Protein AF-A0A851EIJ2-F1 (afdb_monomer)

Structure (mmCIF, N/CA/C/O backbone):
data_AF-A0A851EIJ2-F1
#
_entry.id   AF-A0A851EIJ2-F1
#
loop_
_atom_site.group_PDB
_atom_site.id
_atom_site.type_symbol
_atom_site.label_atom_id
_atom_site.label_alt_id
_atom_site.label_comp_id
_atom_site.label_asym_id
_atom_site.label_entity_id
_atom_site.label_seq_id
_atom_site.pdbx_PDB_ins_code
_atom_site.Cartn_x
_atom_site.Cartn_y
_atom_site.Cartn_z
_atom_site.occupancy
_atom_site.B_iso_or_equiv
_atom_site.auth_seq_id
_atom_site.auth_comp_id
_atom_site.auth_asym_id
_atom_site.auth_atom_id
_atom_site.pdbx_PDB_model_num
ATOM 1 N N . LEU A 1 1 ? 3.611 -2.798 -28.257 1.00 81.00 1 LEU A N 1
ATOM 2 C CA . LEU A 1 1 ? 3.705 -3.710 -27.090 1.00 81.00 1 LEU A CA 1
ATOM 3 C C . LEU A 1 1 ? 4.682 -3.189 -26.036 1.00 81.00 1 LEU A C 1
ATOM 5 O O . LEU A 1 1 ? 4.255 -2.976 -24.913 1.00 81.00 1 LEU A O 1
ATOM 9 N N . VAL A 1 2 ? 5.937 -2.889 -26.395 1.00 91.25 2 VAL A N 1
ATOM 10 C CA . VAL A 1 2 ? 6.963 -2.360 -25.466 1.00 91.25 2 VAL A CA 1
ATOM 11 C C . VAL A 1 2 ? 6.503 -1.116 -24.692 1.00 91.25 2 VAL A C 1
ATOM 13 O O . VAL A 1 2 ? 6.676 -1.061 -23.483 1.00 91.25 2 VAL A O 1
ATOM 16 N N . PHE A 1 3 ? 5.839 -0.161 -25.356 1.00 91.25 3 PHE A N 1
ATOM 17 C CA . PHE A 1 3 ? 5.283 1.026 -24.691 1.00 91.25 3 PHE A CA 1
ATOM 18 C C . PHE A 1 3 ? 4.251 0.676 -23.605 1.00 91.25 3 PHE A C 1
ATOM 20 O O . PHE A 1 3 ? 4.322 1.199 -22.498 1.00 91.25 3 PHE A O 1
ATOM 27 N N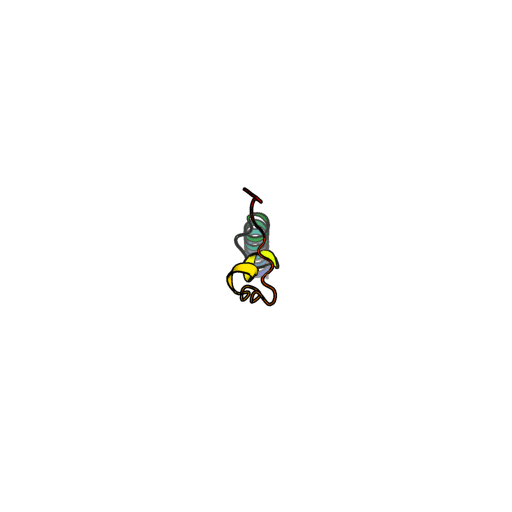 . LEU A 1 4 ? 3.320 -0.237 -23.896 1.00 93.81 4 LEU A N 1
ATOM 28 C CA . LEU A 1 4 ? 2.295 -0.657 -22.933 1.00 93.81 4 LEU A CA 1
ATOM 29 C C . LEU A 1 4 ? 2.918 -1.392 -21.743 1.00 93.81 4 LEU A C 1
ATOM 31 O O . LEU A 1 4 ? 2.556 -1.126 -20.602 1.00 93.81 4 LEU A O 1
ATOM 35 N N . VAL A 1 5 ? 3.893 -2.267 -22.003 1.00 95.62 5 VAL A N 1
ATOM 36 C CA . VAL A 1 5 ? 4.597 -3.014 -20.953 1.00 95.62 5 VAL A CA 1
ATOM 37 C C . VAL A 1 5 ? 5.435 -2.081 -20.080 1.00 95.62 5 VAL A C 1
ATOM 39 O O . VAL A 1 5 ? 5.359 -2.173 -18.861 1.00 95.62 5 VAL A O 1
ATOM 42 N N . GLY A 1 6 ? 6.179 -1.145 -20.672 1.00 94.81 6 GLY A N 1
ATOM 43 C CA . GLY A 1 6 ? 6.985 -0.177 -19.925 1.00 94.81 6 GLY A CA 1
ATOM 44 C C . GLY A 1 6 ? 6.140 0.717 -19.014 1.00 94.81 6 GLY A C 1
ATOM 45 O O . GLY A 1 6 ? 6.446 0.849 -17.832 1.00 94.81 6 GLY A O 1
ATOM 46 N N . ASN A 1 7 ? 5.036 1.268 -19.530 1.00 94.88 7 ASN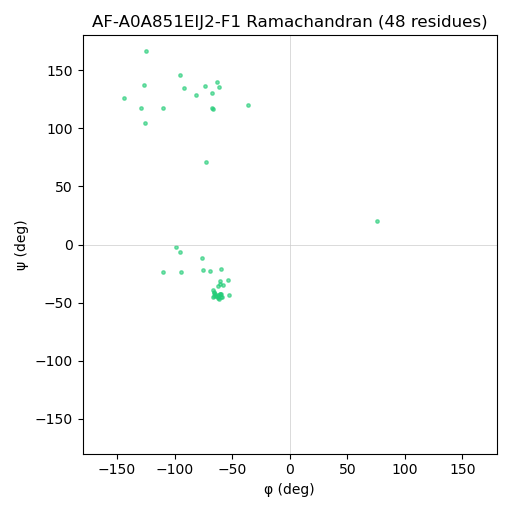 A N 1
ATOM 47 C CA . ASN A 1 7 ? 4.116 2.075 -18.723 1.00 94.88 7 ASN A CA 1
ATOM 48 C C . ASN A 1 7 ? 3.411 1.241 -17.643 1.00 94.88 7 ASN A C 1
ATOM 50 O O . ASN A 1 7 ? 3.290 1.694 -16.507 1.00 94.88 7 ASN A O 1
ATOM 54 N N . GLY A 1 8 ? 2.994 0.013 -17.965 1.00 96.06 8 GLY A N 1
ATOM 55 C CA . GLY A 1 8 ? 2.382 -0.904 -17.002 1.00 96.06 8 GLY A CA 1
ATOM 56 C C . GLY A 1 8 ? 3.328 -1.272 -15.856 1.00 96.06 8 GLY A C 1
ATOM 57 O O . GLY A 1 8 ? 2.931 -1.226 -14.694 1.00 96.06 8 GLY A O 1
ATOM 58 N N . LEU A 1 9 ? 4.596 -1.562 -16.163 1.00 95.94 9 LEU A N 1
ATOM 59 C CA . LEU A 1 9 ? 5.627 -1.817 -15.155 1.00 95.94 9 LEU A CA 1
ATOM 60 C C . LEU A 1 9 ? 5.914 -0.573 -14.308 1.00 95.94 9 LEU A C 1
ATOM 62 O O . LEU A 1 9 ? 6.012 -0.681 -13.089 1.00 95.94 9 LEU A O 1
ATOM 66 N N . GLY A 1 10 ? 5.998 0.610 -14.923 1.00 95.69 10 GLY A N 1
ATOM 67 C CA . GLY A 1 10 ? 6.170 1.872 -14.200 1.00 95.69 10 GLY A CA 1
ATOM 68 C C . GLY A 1 10 ? 5.032 2.138 -13.211 1.00 95.69 10 GLY A C 1
ATOM 69 O O . GLY A 1 10 ? 5.284 2.451 -12.047 1.00 95.69 10 GLY A O 1
ATOM 70 N N . LEU A 1 11 ? 3.785 1.930 -13.643 1.00 95.00 11 LEU A N 1
ATOM 71 C CA . LEU A 1 11 ? 2.608 2.044 -12.784 1.00 95.00 11 LEU A CA 1
ATOM 72 C C . LEU A 1 11 ? 2.639 1.022 -11.639 1.00 95.00 11 LEU A C 1
ATOM 74 O O . LEU A 1 11 ? 2.407 1.386 -10.488 1.00 95.00 11 LEU A O 1
ATOM 78 N N . ALA A 1 12 ? 2.973 -0.238 -11.928 1.00 94.62 12 ALA A N 1
ATOM 79 C CA . ALA A 1 12 ? 3.071 -1.286 -10.915 1.00 94.62 12 ALA A CA 1
ATOM 80 C C . ALA A 1 12 ? 4.133 -0.962 -9.848 1.00 94.62 12 ALA A C 1
ATOM 82 O O . ALA A 1 12 ? 3.883 -1.122 -8.653 1.00 94.62 12 ALA A O 1
ATOM 83 N N . LEU A 1 13 ? 5.296 -0.449 -10.259 1.00 94.50 13 LEU A N 1
ATOM 84 C CA . LEU A 1 13 ? 6.362 -0.038 -9.341 1.00 94.50 13 LEU A CA 1
ATOM 85 C C . LEU A 1 13 ? 5.960 1.170 -8.485 1.00 94.50 13 LEU A C 1
ATOM 87 O O . LEU A 1 13 ? 6.264 1.199 -7.290 1.00 94.50 13 LEU A O 1
ATOM 91 N N . ALA A 1 14 ? 5.257 2.144 -9.066 1.00 93.12 14 ALA A N 1
ATOM 92 C CA . ALA A 1 14 ? 4.724 3.284 -8.324 1.00 93.12 14 ALA A CA 1
ATOM 93 C C . ALA A 1 14 ? 3.711 2.834 -7.257 1.00 93.12 14 ALA A C 1
ATOM 95 O O . ALA A 1 14 ? 3.831 3.220 -6.095 1.00 93.12 14 ALA A O 1
ATOM 96 N N . LEU A 1 15 ? 2.777 1.945 -7.614 1.00 93.00 15 LEU A N 1
ATOM 97 C CA . LEU A 1 15 ? 1.809 1.368 -6.675 1.00 93.00 15 LEU A CA 1
ATOM 98 C C . LEU A 1 15 ? 2.496 0.584 -5.551 1.00 93.00 15 LEU A C 1
ATOM 100 O O . LEU A 1 15 ? 2.144 0.754 -4.384 1.00 93.00 15 LEU A O 1
ATOM 104 N N . TYR A 1 16 ? 3.520 -0.210 -5.875 1.00 92.50 16 TYR A N 1
ATOM 105 C CA . TYR A 1 16 ? 4.307 -0.938 -4.878 1.00 92.50 16 TYR A CA 1
ATOM 106 C C . TYR A 1 16 ? 4.986 0.006 -3.873 1.00 92.50 16 TYR A C 1
ATOM 108 O O . TYR A 1 16 ? 4.962 -0.238 -2.665 1.00 92.50 16 TYR A O 1
ATOM 116 N N . LYS A 1 17 ? 5.553 1.123 -4.343 1.00 91.69 17 LYS A N 1
ATOM 117 C CA . LYS A 1 17 ? 6.143 2.147 -3.467 1.00 91.69 17 LYS A CA 1
ATOM 118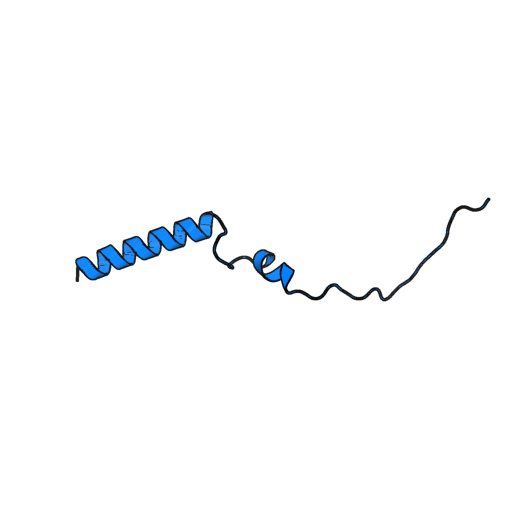 C C . LYS A 1 17 ? 5.095 2.801 -2.570 1.00 91.69 17 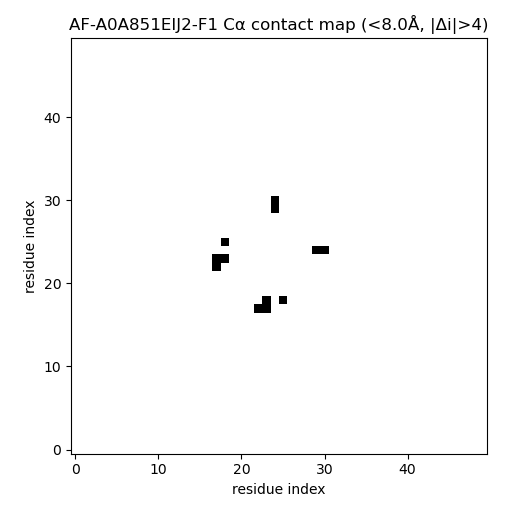LYS A C 1
ATOM 120 O O . LYS A 1 17 ? 5.336 2.924 -1.370 1.00 91.69 17 LYS A O 1
ATOM 125 N N . CYS A 1 18 ? 3.933 3.158 -3.112 1.00 91.88 18 CYS A N 1
ATOM 126 C CA . CYS A 1 18 ? 2.844 3.715 -2.313 1.00 91.88 18 CYS A CA 1
ATOM 127 C C . CYS A 1 18 ? 2.343 2.717 -1.253 1.00 91.88 18 CYS A C 1
ATOM 129 O O . CYS A 1 18 ? 2.041 3.114 -0.127 1.00 91.88 18 CYS A O 1
ATOM 131 N N . GLN A 1 19 ? 2.316 1.418 -1.570 1.00 88.56 19 GLN A N 1
ATOM 132 C CA . GLN A 1 19 ? 1.949 0.368 -0.617 1.00 88.56 19 GLN A CA 1
ATOM 133 C C . GLN A 1 19 ? 2.978 0.266 0.516 1.00 88.56 19 GLN A C 1
ATOM 135 O O . GLN A 1 19 ? 2.601 0.213 1.687 1.00 88.56 19 GLN A O 1
ATOM 140 N N . ALA A 1 20 ? 4.274 0.295 0.187 1.00 86.50 20 ALA A N 1
ATOM 141 C CA . ALA A 1 20 ? 5.352 0.271 1.176 1.00 86.50 20 ALA A CA 1
ATOM 142 C C . ALA A 1 20 ? 5.301 1.479 2.131 1.00 86.50 20 ALA A C 1
ATOM 144 O O . ALA A 1 20 ? 5.589 1.336 3.317 1.00 86.50 20 ALA A O 1
ATOM 145 N N . MET A 1 21 ? 4.878 2.647 1.637 1.00 89.00 21 MET A N 1
ATOM 146 C CA . MET A 1 21 ? 4.655 3.851 2.449 1.00 89.00 21 MET A CA 1
ATOM 147 C C . MET A 1 21 ? 3.360 3.804 3.279 1.00 89.00 21 MET A C 1
ATOM 149 O O . MET A 1 21 ? 3.177 4.646 4.150 1.00 89.00 21 MET A O 1
ATOM 153 N N . GLY A 1 22 ? 2.464 2.839 3.038 1.00 86.44 22 GLY A N 1
ATOM 154 C CA . GLY A 1 22 ? 1.176 2.740 3.736 1.00 86.44 22 GLY A CA 1
ATOM 155 C C . GLY A 1 22 ? 0.121 3.745 3.274 1.00 86.44 22 GLY A C 1
ATOM 156 O O . GLY A 1 22 ? -0.830 3.994 3.999 1.00 86.44 22 GLY A O 1
ATOM 157 N N . LEU A 1 23 ? 0.273 4.315 2.075 1.00 84.06 23 LEU A N 1
ATOM 158 C CA . LEU A 1 23 ? -0.711 5.233 1.486 1.00 84.06 23 LEU A CA 1
ATOM 159 C C . LEU A 1 23 ? -1.949 4.500 0.951 1.00 84.06 23 LEU A C 1
ATOM 161 O O . LEU A 1 23 ? -2.996 5.115 0.767 1.00 84.06 23 LEU A O 1
ATOM 165 N N . LEU A 1 24 ? -1.821 3.203 0.651 1.00 87.06 24 LEU A N 1
ATOM 166 C CA . LEU A 1 24 ? -2.928 2.393 0.150 1.00 87.06 24 LEU A CA 1
ATOM 167 C C . LEU A 1 24 ? -3.660 1.719 1.318 1.00 87.06 24 LEU A C 1
ATOM 169 O O . LEU A 1 24 ? -2.977 1.096 2.138 1.00 87.06 24 LEU A O 1
ATOM 173 N N . PRO A 1 25 ? -5.010 1.741 1.332 1.00 81.88 25 PRO A N 1
ATOM 174 C CA . PRO A 1 25 ? -5.842 1.122 2.366 1.00 81.88 25 PRO A CA 1
ATOM 175 C C . PRO A 1 25 ? -5.835 -0.409 2.230 1.00 81.88 25 PRO A C 1
ATOM 177 O O . PRO A 1 25 ? -6.794 -1.035 1.779 1.00 81.88 25 PRO A O 1
ATOM 180 N N . THR A 1 26 ? -4.702 -1.020 2.554 1.00 84.75 26 THR A N 1
ATOM 181 C CA . THR A 1 26 ? -4.408 -2.448 2.340 1.00 84.75 26 THR A CA 1
ATOM 182 C C . THR A 1 26 ? -4.352 -3.220 3.643 1.00 84.75 26 THR A C 1
ATOM 184 O O . THR A 1 26 ? -4.554 -4.434 3.647 1.00 84.75 26 THR A O 1
ATOM 187 N N . ARG A 1 27 ? -4.082 -2.542 4.761 1.00 82.69 27 ARG A N 1
ATOM 188 C CA . ARG A 1 27 ? -3.959 -3.182 6.065 1.00 82.69 27 ARG A CA 1
ATOM 189 C C . ARG A 1 27 ? -5.292 -3.111 6.804 1.00 82.69 27 ARG A C 1
ATOM 191 O O . ARG A 1 27 ? -5.974 -2.094 6.723 1.00 82.69 27 ARG A O 1
ATOM 198 N N . PRO A 1 28 ? -5.643 -4.131 7.606 1.00 81.81 28 PRO A N 1
ATOM 199 C CA . PRO A 1 28 ? -6.820 -4.081 8.475 1.00 81.81 28 PRO A CA 1
ATOM 200 C C . PRO A 1 28 ? -6.847 -2.852 9.398 1.00 81.81 28 PRO A C 1
ATOM 202 O O . PRO A 1 28 ? -7.919 -2.340 9.705 1.00 81.81 28 PRO A O 1
ATOM 205 N N . SER A 1 29 ? -5.671 -2.344 9.791 1.00 85.00 29 SER A N 1
ATOM 206 C CA . SER A 1 29 ? -5.521 -1.099 10.554 1.00 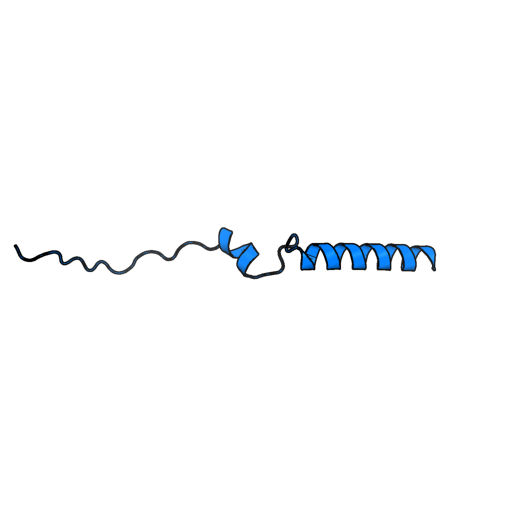85.00 29 SER A CA 1
ATOM 207 C C . SER A 1 29 ? -6.121 0.118 9.856 1.00 85.00 29 SER A C 1
ATOM 209 O O . SER A 1 29 ? -6.668 0.988 10.526 1.00 85.00 29 SER A O 1
ATOM 211 N N . ASP A 1 30 ? -6.053 0.172 8.526 1.00 87.62 30 ASP A N 1
ATOM 212 C CA . ASP A 1 30 ? -6.507 1.318 7.731 1.00 87.62 30 ASP A CA 1
ATOM 213 C C . ASP A 1 30 ? -8.041 1.434 7.773 1.00 87.62 30 ASP A C 1
ATOM 215 O O . ASP A 1 30 ? -8.603 2.515 7.608 1.00 87.62 30 ASP A O 1
ATOM 219 N N . TRP A 1 31 ? -8.721 0.323 8.073 1.00 87.50 31 TRP A N 1
ATOM 220 C CA . TRP A 1 31 ? -10.174 0.226 8.194 1.00 87.50 31 TRP A CA 1
ATOM 221 C C . TRP A 1 31 ? -10.676 0.369 9.632 1.00 87.50 31 TRP A C 1
ATOM 223 O O . TRP A 1 31 ? -11.884 0.459 9.850 1.00 87.50 31 TRP A O 1
ATOM 233 N N . LEU A 1 32 ? -9.773 0.422 10.619 1.00 86.88 32 LEU A N 1
ATOM 234 C CA . LEU A 1 32 ? -10.136 0.508 12.036 1.00 86.88 32 LEU A CA 1
ATOM 235 C C . LEU A 1 32 ? -10.952 1.770 12.346 1.00 86.88 32 LEU A C 1
ATOM 237 O O . LEU A 1 32 ? -11.838 1.729 13.193 1.00 86.88 32 LEU A O 1
ATOM 241 N N . ALA A 1 33 ? -10.710 2.865 11.618 1.00 85.81 33 ALA A N 1
ATOM 242 C CA . ALA A 1 33 ? -11.471 4.109 11.745 1.00 85.81 33 ALA A CA 1
ATOM 243 C C . ALA A 1 33 ? -12.976 3.944 11.451 1.00 85.81 33 ALA A C 1
ATOM 245 O O . ALA A 1 33 ? -13.775 4.767 11.890 1.00 85.81 33 ALA A O 1
ATOM 246 N N . PHE A 1 34 ? -13.368 2.888 10.733 1.00 88.19 34 PHE A N 1
ATOM 247 C CA . PHE A 1 34 ? -14.763 2.593 10.399 1.00 88.19 34 PHE A CA 1
ATOM 248 C C . PHE A 1 34 ? -15.400 1.547 11.321 1.00 88.19 34 PHE A C 1
ATOM 250 O O . PHE A 1 34 ? -16.582 1.237 11.173 1.00 88.19 34 PHE A O 1
ATOM 257 N N . VAL A 1 35 ? -14.648 0.991 12.274 1.00 88.88 35 VAL A N 1
ATOM 258 C CA . VAL A 1 35 ? -15.168 -0.001 13.217 1.00 88.88 35 VAL A CA 1
ATOM 259 C C . VAL A 1 35 ? -15.908 0.711 14.346 1.00 88.88 35 VAL A C 1
ATOM 261 O O . VAL A 1 35 ? -15.383 1.623 14.983 1.00 88.88 35 VAL A O 1
ATOM 264 N N . THR A 1 36 ? -17.141 0.285 14.619 1.00 90.12 36 THR A N 1
ATOM 265 C CA . THR A 1 36 ? -17.924 0.815 15.739 1.00 90.12 36 THR A CA 1
ATOM 266 C C . THR A 1 36 ? -17.289 0.392 17.068 1.00 90.12 36 THR A C 1
ATOM 268 O O . THR A 1 36 ? -17.010 -0.797 17.247 1.00 90.12 36 THR A O 1
ATOM 271 N N . PRO A 1 37 ? -17.066 1.319 18.021 1.00 87.69 37 PRO A N 1
ATOM 272 C CA . PRO A 1 37 ? -16.516 0.955 19.318 1.00 87.69 37 PRO A CA 1
ATOM 273 C C . PRO A 1 37 ? -17.477 0.015 20.063 1.00 87.69 37 PRO A C 1
ATOM 275 O O . PRO A 1 37 ? -18.697 0.229 20.028 1.00 87.69 37 PRO A O 1
ATOM 278 N N . PRO A 1 38 ? -16.956 -1.013 20.759 1.00 88.44 38 PRO A N 1
ATOM 279 C CA . PRO A 1 38 ? -17.792 -1.923 21.527 1.00 88.44 38 PRO A CA 1
ATOM 280 C C . PRO A 1 38 ? -18.537 -1.157 22.623 1.00 88.44 38 PRO A C 1
ATOM 282 O O . PRO A 1 38 ? -17.967 -0.319 23.324 1.00 88.44 38 PRO A O 1
ATOM 285 N N . GLN A 1 39 ? -19.82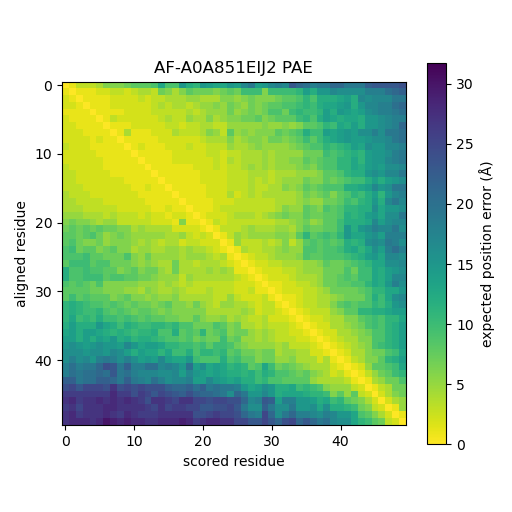9 -1.448 22.771 1.00 89.25 39 GLN A N 1
ATOM 286 C CA . GLN A 1 39 ? -20.639 -0.877 23.841 1.00 89.25 39 GLN A CA 1
ATOM 287 C C . GLN A 1 39 ? -20.265 -1.527 25.176 1.00 89.25 39 GLN A C 1
ATOM 289 O O . GLN A 1 39 ? -20.105 -2.746 25.270 1.00 89.25 39 GLN A O 1
ATOM 294 N N . ARG A 1 40 ? -20.127 -0.708 26.220 1.00 86.75 40 ARG A N 1
ATOM 295 C CA . ARG A 1 40 ? -19.847 -1.186 27.576 1.00 86.75 40 ARG A CA 1
ATOM 296 C C . ARG A 1 40 ? -21.063 -1.951 28.108 1.00 86.75 40 ARG A C 1
ATOM 298 O O . ARG A 1 40 ? -22.118 -1.352 28.276 1.00 86.75 40 ARG A O 1
ATOM 305 N N . MET A 1 41 ? -20.901 -3.242 28.398 1.00 86.69 41 MET A N 1
ATOM 306 C C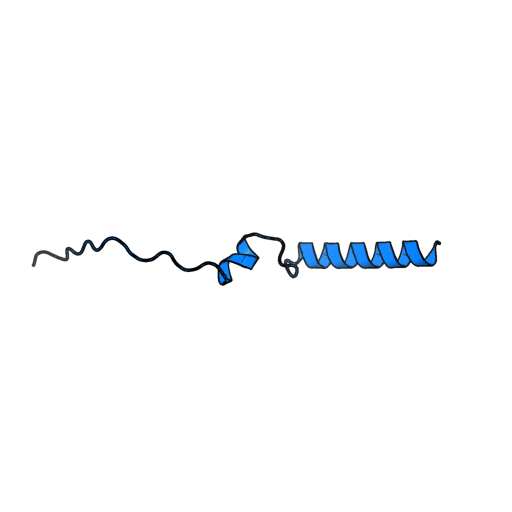A . MET A 1 41 ? -21.977 -4.088 28.942 1.00 86.69 41 MET A CA 1
ATOM 307 C C . MET A 1 41 ? -21.959 -4.174 30.472 1.00 86.69 41 MET A C 1
ATOM 309 O O . MET A 1 41 ? -22.995 -4.407 31.084 1.00 86.69 41 MET A O 1
ATOM 313 N N . GLU A 1 42 ? -20.801 -3.944 31.095 1.00 88.06 42 GLU A N 1
ATOM 314 C CA . GLU A 1 42 ? -20.621 -4.134 32.533 1.00 88.06 42 GLU A CA 1
ATOM 315 C C . GLU A 1 42 ? -20.056 -2.880 33.208 1.00 88.06 42 GLU A C 1
ATOM 317 O O . GLU A 1 42 ? -19.140 -2.208 32.710 1.00 88.06 42 GLU A O 1
ATOM 322 N N . PHE A 1 43 ? -20.620 -2.569 34.374 1.00 79.69 43 PHE A N 1
ATOM 323 C CA . PHE A 1 43 ? -20.198 -1.469 35.226 1.00 79.69 43 PHE A CA 1
ATOM 324 C C . PHE A 1 43 ? -19.902 -2.010 36.626 1.00 79.69 43 PHE A C 1
ATOM 326 O O . PHE A 1 43 ? -20.815 -2.303 37.391 1.00 79.69 43 PHE A O 1
ATOM 333 N N . THR A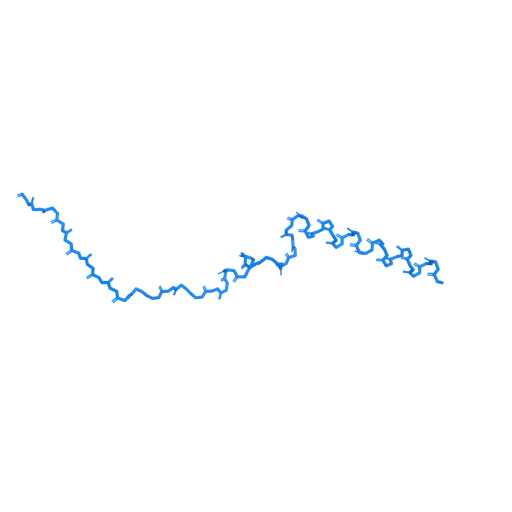 1 44 ? -18.618 -2.121 36.959 1.00 83.25 44 THR A N 1
ATOM 334 C CA . THR A 1 44 ? -18.151 -2.421 38.317 1.00 83.25 44 THR A CA 1
ATOM 335 C C . THR A 1 44 ? -17.487 -1.167 38.863 1.00 83.25 44 THR A C 1
ATOM 337 O O . THR A 1 44 ? -16.510 -0.680 38.292 1.00 83.25 44 THR A O 1
ATOM 340 N N . GLY A 1 45 ? -18.042 -0.620 39.942 1.00 80.94 45 GLY A N 1
ATOM 341 C CA . GLY A 1 45 ? -17.518 0.551 40.636 1.00 80.94 45 GLY A CA 1
ATOM 342 C C . GLY A 1 45 ? -17.408 0.269 42.129 1.00 80.94 45 GLY A C 1
ATOM 343 O O . GLY A 1 45 ? -18.415 0.031 42.786 1.00 80.94 45 GLY A O 1
ATOM 344 N N . GLY A 1 46 ? -16.183 0.301 42.647 1.00 82.00 46 GLY A N 1
ATOM 345 C CA . GLY A 1 46 ? -15.860 0.275 44.070 1.00 82.00 46 GLY A CA 1
ATOM 346 C C . GLY A 1 46 ? -14.646 1.174 44.290 1.00 82.00 46 GLY A C 1
ATOM 347 O O . GLY A 1 46 ? -13.653 1.043 43.578 1.00 82.00 46 GLY A O 1
ATOM 348 N N . GLY A 1 47 ? -14.764 2.136 45.203 1.00 80.12 47 GLY A N 1
ATOM 349 C CA . GLY A 1 47 ? -13.743 3.140 45.511 1.00 80.12 47 GLY A CA 1
ATOM 350 C C . GLY A 1 47 ? -13.393 3.144 46.997 1.00 80.12 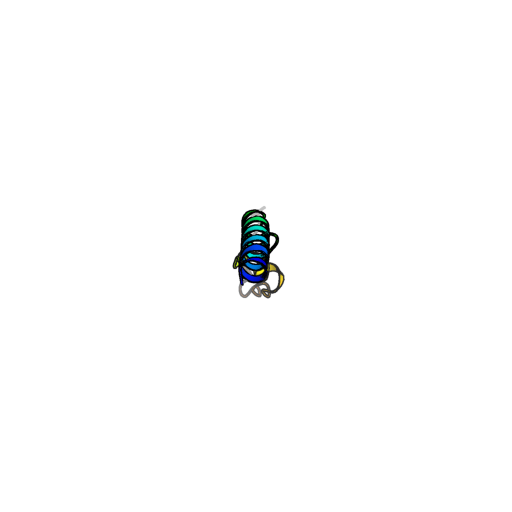47 GLY A C 1
ATOM 351 O O . GLY A 1 47 ? -14.093 2.517 47.788 1.00 80.12 47 GLY A O 1
ATOM 352 N N . LEU A 1 48 ? -12.288 3.826 47.325 1.00 71.81 48 LEU A N 1
ATOM 353 C CA . LEU A 1 48 ? -11.598 3.842 48.620 1.00 71.81 48 LEU A CA 1
ATOM 354 C C . LEU A 1 48 ? -12.557 3.782 49.822 1.00 71.81 48 LEU A C 1
ATOM 356 O O . LEU A 1 48 ? -13.390 4.668 50.009 1.00 71.81 48 LEU A O 1
ATOM 360 N N . ILE A 1 49 ? -12.396 2.740 50.641 1.00 71.12 49 ILE A N 1
ATOM 361 C CA . ILE A 1 49 ? -12.947 2.705 51.996 1.00 71.12 49 ILE A CA 1
ATOM 362 C C . ILE A 1 49 ? -12.192 3.785 52.778 1.00 71.12 49 ILE A C 1
ATOM 364 O O . ILE A 1 49 ? -10.966 3.713 52.860 1.00 71.12 49 ILE A O 1
ATOM 368 N N . LEU A 1 50 ? -12.942 4.796 53.233 1.00 64.06 50 LEU A N 1
ATOM 369 C CA . LEU A 1 50 ? -12.491 5.917 54.069 1.00 64.06 50 LEU A CA 1
ATOM 370 C C . LEU A 1 50 ? -11.559 5.476 55.204 1.00 64.06 50 LEU A C 1
ATOM 372 O O . LEU A 1 50 ? -11.897 4.474 55.877 1.00 64.06 50 LEU A O 1
#

Foldseek 3Di:
DVVVVVVVVVVVVVVVVCVVVVVDCPDPVSCVVVDDDDDDPDDDDDDDDD

pLDDT: mean 87.38, std 6.61, range [64.06, 96.06]

InterPro domains:
  IPR009445 ER membrane protein complex subunit 4 [PF06417] (1-36)
  IPR009445 ER membrane protein complex subunit 4 [PTHR19315] (1-44)

Mean predicted aligned error: 8.61 Å

Organism: NCBI:txid85069

Radius of gyration: 24.02 Å; Cα contacts (8 Å, |Δi|>4): 6; chains: 1; bounding box: 29×10×81 Å

Sequence (50 aa):
LVFLVGNGLGLALALYKCQAMGLLPTRPSDWLAFVTPPQRMEFTGGGLIL

Secondary structure (DSSP, 8-state):
-HHHHHHHHHHHHHHHHHHHTT-SS-SGGGGGGGSPPPPP----------

Solvent-accessible surface area (backbone atoms only — not comparable to full-atom values): 3434 Å² total; per-residue (Å²): 108,69,69,60,52,53,52,49,51,52,51,51,53,51,52,52,51,40,47,76,73,60,75,49,87,77,50,75,73,68,52,50,88,76,56,80,78,83,78,86,87,78,86,90,86,88,75,85,82,128